Protein AF-A0A954NLQ9-F1 (afdb_monomer_lite)

Secondary structure (DSSP, 8-state):
--------PPP---------------HHHHHHHHHHHHHHHHHHHHHHHHHHTT-HHHHHHHHHHHHHH-TT-HHHHHHTTEEEETTEEEEHHHHHHHTTT-HHHHHHHHHHHTS-SSHHHHHHHT-

Structure (mmCIF, N/CA/C/O backbone):
data_AF-A0A954NLQ9-F1
#
_entry.id   AF-A0A954NLQ9-F1
#
loop_
_atom_site.group_PDB
_atom_site.id
_atom_site.type_symbol
_atom_site.label_atom_id
_atom_site.label_alt_id
_atom_site.label_comp_id
_atom_site.label_asym_id
_atom_site.label_entity_id
_atom_site.label_seq_id
_atom_site.pdbx_PDB_ins_code
_atom_site.Cartn_x
_atom_site.Cartn_y
_atom_site.Cartn_z
_atom_site.occupancy
_atom_site.B_iso_or_equiv
_atom_site.auth_seq_id
_atom_site.auth_comp_id
_atom_site.auth_asym_id
_atom_site.auth_atom_id
_atom_site.pdbx_PDB_model_num
ATOM 1 N N . MET A 1 1 ? -43.685 -61.368 44.734 1.00 37.00 1 MET A N 1
ATOM 2 C CA . MET A 1 1 ? -42.448 -61.438 43.929 1.00 37.00 1 MET A CA 1
ATOM 3 C C . MET A 1 1 ? -42.540 -60.336 42.878 1.00 37.00 1 MET A C 1
ATOM 5 O O . MET A 1 1 ? -43.551 -60.277 42.193 1.00 37.00 1 MET A O 1
ATOM 9 N N . GLN A 1 2 ? -41.590 -59.394 42.866 1.00 39.56 2 GLN A N 1
ATOM 10 C CA . GLN A 1 2 ? -41.465 -58.322 41.856 1.00 39.56 2 GLN A CA 1
ATOM 11 C C . GLN A 1 2 ? -41.233 -58.940 40.448 1.00 39.56 2 GLN A C 1
ATOM 13 O O . GLN A 1 2 ? -40.866 -60.107 40.390 1.00 39.56 2 GLN A O 1
ATOM 18 N N . VAL A 1 3 ? -41.409 -58.285 39.286 1.00 33.25 3 VAL A N 1
ATOM 19 C CA . VAL A 1 3 ? -40.889 -56.959 38.901 1.00 33.25 3 VAL A CA 1
ATOM 20 C C . VAL A 1 3 ? -41.550 -56.395 37.614 1.00 33.25 3 VAL A C 1
ATOM 22 O O . VAL A 1 3 ? -41.728 -57.116 36.643 1.00 33.25 3 VAL A O 1
ATOM 25 N N . LYS A 1 4 ? -41.829 -55.081 37.667 1.00 40.38 4 LYS A N 1
ATOM 26 C CA . LYS A 1 4 ? -41.630 -53.946 36.721 1.00 40.38 4 LYS A CA 1
ATOM 27 C C . LYS A 1 4 ? -41.990 -53.964 35.213 1.00 40.38 4 LYS A C 1
ATOM 29 O O . LYS A 1 4 ? -41.635 -54.836 34.436 1.00 40.38 4 LYS A O 1
ATOM 34 N N . PHE A 1 5 ? -42.571 -52.805 34.872 1.00 48.44 5 PHE A N 1
ATOM 35 C CA . PHE A 1 5 ? -42.955 -52.161 33.610 1.00 48.44 5 PHE A CA 1
ATOM 36 C C . PHE A 1 5 ? -41.828 -51.871 32.601 1.00 48.44 5 PHE A C 1
ATOM 38 O O . PHE A 1 5 ? -40.680 -51.664 32.990 1.00 48.44 5 PHE A O 1
ATOM 45 N N . GLY A 1 6 ? -42.217 -51.634 31.339 1.00 32.78 6 GLY A N 1
ATOM 46 C CA . GLY A 1 6 ? -41.449 -50.820 30.389 1.00 32.78 6 GLY A CA 1
ATOM 47 C C . GLY A 1 6 ? -42.214 -50.500 29.097 1.00 32.78 6 GLY A C 1
ATOM 48 O O . GLY A 1 6 ? -42.426 -51.379 28.272 1.00 32.78 6 GLY A O 1
ATOM 49 N N . SER A 1 7 ? -42.628 -49.240 28.930 1.00 46.06 7 SER A N 1
ATOM 50 C CA . SER A 1 7 ? -43.301 -48.686 27.743 1.00 46.06 7 SER A CA 1
ATOM 51 C C . SER A 1 7 ? -42.339 -48.439 26.570 1.00 46.06 7 SER A C 1
ATOM 53 O O . SER A 1 7 ? -41.260 -47.887 26.785 1.00 46.06 7 SER A O 1
ATOM 55 N N . GLY A 1 8 ? -42.769 -48.721 25.335 1.00 39.12 8 GLY A N 1
ATOM 56 C CA . GLY A 1 8 ? -42.078 -48.362 24.086 1.00 39.12 8 GLY A CA 1
ATOM 57 C C . GLY A 1 8 ? -42.978 -47.548 23.146 1.00 39.12 8 GLY A C 1
ATOM 58 O O . GLY A 1 8 ? -44.167 -47.822 23.030 1.00 39.12 8 GLY A O 1
ATOM 59 N N . ARG A 1 9 ? -42.396 -46.508 22.542 1.00 47.41 9 ARG A N 1
ATOM 60 C CA . ARG A 1 9 ? -43.005 -45.293 21.971 1.00 47.41 9 ARG A CA 1
ATOM 61 C C . ARG A 1 9 ? -43.514 -45.456 20.529 1.00 47.41 9 ARG A C 1
ATOM 63 O O . ARG A 1 9 ? -42.905 -46.154 19.724 1.00 47.41 9 ARG A O 1
ATOM 70 N N . ALA A 1 10 ? -44.588 -44.726 20.217 1.00 38.62 10 ALA A N 1
ATOM 71 C CA . ALA A 1 10 ? -45.173 -44.540 18.890 1.00 38.62 10 ALA A CA 1
ATOM 72 C C . ALA A 1 10 ? -44.300 -43.658 17.975 1.00 38.62 10 ALA A C 1
ATOM 74 O O . ALA A 1 10 ? -43.699 -42.683 18.427 1.00 38.62 10 ALA A O 1
ATOM 75 N N . TRP A 1 11 ? -44.263 -44.008 16.688 1.00 38.50 11 TRP A N 1
ATOM 76 C CA . TRP A 1 11 ? -43.611 -43.269 15.607 1.00 38.50 11 TRP A CA 1
ATOM 77 C C . TRP A 1 11 ? -44.627 -42.320 14.959 1.00 38.50 11 TRP A C 1
ATOM 79 O O . TRP A 1 11 ? -45.702 -42.756 14.555 1.00 38.50 11 TRP A O 1
ATOM 89 N N . GLY A 1 12 ? -44.290 -41.033 14.855 1.00 39.97 12 GLY A N 1
ATOM 90 C CA . GLY A 1 12 ? -45.098 -40.010 14.190 1.00 39.97 12 GLY A CA 1
ATOM 91 C C . GLY A 1 12 ? -44.205 -39.083 13.366 1.00 39.97 12 GLY A C 1
ATOM 92 O O . GLY A 1 12 ? -43.290 -38.465 13.898 1.00 39.97 12 GLY A O 1
ATOM 93 N N . VAL A 1 13 ? -44.466 -39.068 12.062 1.00 58.16 13 VAL A N 1
ATOM 94 C CA . VAL A 1 13 ? -43.777 -38.379 10.956 1.00 58.16 13 VAL A CA 1
ATOM 95 C C . VAL A 1 13 ? -44.004 -36.861 10.990 1.00 58.16 13 VAL A C 1
ATOM 97 O O . VAL A 1 13 ? -45.114 -36.450 11.308 1.00 58.16 13 VAL A O 1
ATOM 100 N N . ALA A 1 14 ? -43.037 -36.043 10.540 1.00 41.06 14 ALA A N 1
ATOM 101 C CA . ALA A 1 14 ? -43.338 -34.756 9.883 1.00 41.06 14 ALA A CA 1
ATOM 102 C C . ALA A 1 14 ? -42.163 -34.183 9.052 1.00 41.06 14 ALA A C 1
ATOM 104 O O . ALA A 1 14 ? -41.162 -33.723 9.590 1.00 41.06 14 ALA A O 1
ATOM 105 N N . LEU A 1 15 ? -42.341 -34.239 7.727 1.00 46.25 15 LEU A N 1
ATOM 106 C CA . LEU A 1 15 ? -42.081 -33.216 6.696 1.00 46.25 15 LEU A CA 1
ATOM 107 C C . LEU A 1 15 ? -41.074 -32.089 7.022 1.00 46.25 15 LEU A C 1
ATOM 109 O O . LEU A 1 15 ? -41.401 -31.122 7.705 1.00 46.25 15 LEU A O 1
ATOM 113 N N . ALA A 1 16 ? -39.887 -32.161 6.412 1.00 43.56 16 ALA A N 1
ATOM 114 C CA . ALA A 1 16 ? -38.933 -31.057 6.352 1.00 43.56 16 ALA A CA 1
ATOM 115 C C . ALA A 1 16 ? -39.363 -30.038 5.281 1.00 43.56 16 ALA A C 1
ATOM 117 O O . ALA A 1 16 ? -39.385 -30.339 4.087 1.00 43.56 16 ALA A O 1
ATOM 118 N N . GLY A 1 17 ? -39.733 -28.838 5.730 1.00 42.09 17 GLY A N 1
ATOM 119 C CA . GLY A 1 17 ? -40.012 -27.685 4.881 1.00 42.09 17 GLY A CA 1
ATOM 120 C C . GLY A 1 17 ? -38.732 -27.093 4.288 1.00 42.09 17 GLY A C 1
ATOM 121 O O . GLY A 1 17 ? -37.711 -26.976 4.962 1.00 42.09 17 GLY A O 1
ATOM 122 N N . VAL A 1 18 ? -38.811 -26.711 3.016 1.00 50.12 18 VAL A N 1
ATOM 123 C CA . VAL A 1 18 ? -37.788 -25.959 2.283 1.00 50.12 18 VAL A CA 1
ATOM 124 C C . VAL A 1 18 ? -37.664 -24.566 2.908 1.00 50.12 18 VAL A C 1
ATOM 126 O O . VAL A 1 18 ? -38.566 -23.741 2.777 1.00 50.12 18 VAL A O 1
ATOM 129 N N . ALA A 1 19 ? -36.566 -24.311 3.618 1.00 47.34 19 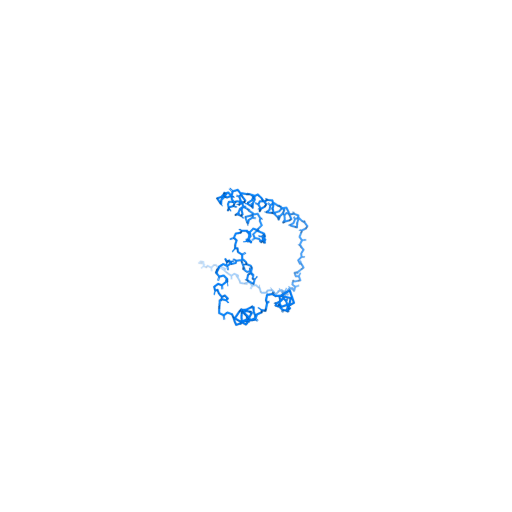ALA A N 1
ATOM 130 C CA . ALA A 1 19 ? -36.254 -23.000 4.173 1.00 47.34 19 ALA A CA 1
ATOM 131 C C . ALA A 1 19 ? -35.612 -22.116 3.092 1.00 47.34 19 ALA A C 1
ATOM 133 O O . ALA A 1 19 ? -34.465 -22.321 2.701 1.00 47.34 19 ALA A O 1
ATOM 134 N N . ALA A 1 20 ? -36.363 -21.127 2.610 1.00 47.31 20 ALA A N 1
ATOM 135 C CA . ALA A 1 20 ? -35.826 -20.013 1.842 1.00 47.31 20 ALA A CA 1
ATOM 136 C C . ALA A 1 20 ? -35.033 -19.091 2.790 1.00 47.31 20 ALA A C 1
ATOM 138 O O . ALA A 1 20 ? -35.621 -18.342 3.570 1.00 47.31 20 ALA A O 1
ATOM 139 N N . LEU A 1 21 ? -33.699 -19.167 2.747 1.00 48.16 21 LEU A N 1
ATOM 140 C CA . LEU A 1 21 ? -32.796 -18.224 3.414 1.00 48.16 21 LEU A CA 1
ATOM 141 C C . LEU A 1 21 ? -32.779 -16.899 2.637 1.00 48.16 21 LEU A C 1
ATOM 143 O O . LEU A 1 21 ? -31.961 -16.690 1.746 1.00 48.16 21 LEU A O 1
ATOM 147 N N . GLY A 1 22 ? -33.710 -16.006 2.963 1.00 47.16 22 GLY A N 1
ATOM 148 C CA . GLY A 1 22 ? -33.596 -14.591 2.622 1.00 47.16 22 GLY A CA 1
ATOM 149 C C . GLY A 1 22 ? -32.669 -13.914 3.626 1.00 47.16 22 GLY A C 1
ATOM 150 O O . GLY A 1 22 ? -33.012 -13.815 4.802 1.00 47.16 22 GLY A O 1
ATOM 151 N N . VAL A 1 23 ? -31.493 -13.477 3.179 1.00 54.84 23 VAL A N 1
ATOM 152 C CA . VAL A 1 23 ? -30.559 -12.686 3.989 1.00 54.84 23 VAL A CA 1
ATOM 153 C C . VAL A 1 23 ? -31.218 -11.341 4.302 1.00 54.84 23 VAL A C 1
ATOM 155 O O . VAL A 1 23 ? -31.340 -10.481 3.433 1.00 54.84 23 VAL A O 1
ATOM 158 N N . VAL A 1 24 ? -31.662 -11.160 5.544 1.00 55.41 24 VAL A N 1
ATOM 159 C CA . VAL A 1 24 ? -32.034 -9.847 6.078 1.00 55.41 24 VAL A CA 1
ATOM 160 C C . VAL A 1 24 ? -30.746 -9.229 6.615 1.00 55.41 24 VAL A C 1
ATOM 162 O O . VAL A 1 24 ? -30.399 -9.447 7.770 1.00 55.41 24 VAL A O 1
ATOM 165 N N . VAL A 1 25 ? -29.996 -8.522 5.764 1.00 58.56 25 VAL A N 1
ATOM 166 C CA . VAL A 1 25 ? -28.867 -7.696 6.229 1.00 58.56 25 VAL A CA 1
ATOM 167 C C . VAL A 1 25 ? -29.449 -6.574 7.083 1.00 58.56 25 VAL A C 1
ATOM 169 O O . VAL A 1 25 ? -30.302 -5.813 6.616 1.00 58.56 25 VAL A O 1
ATOM 172 N N . SER A 1 26 ? -29.038 -6.496 8.347 1.00 67.44 26 SER A N 1
ATOM 173 C CA . SER A 1 26 ? -29.582 -5.532 9.297 1.00 67.44 26 SER A CA 1
ATOM 174 C C . SER A 1 26 ? -28.887 -4.178 9.120 1.00 67.44 26 SER A C 1
ATOM 176 O O . SER A 1 26 ? -27.662 -4.093 9.111 1.00 67.44 26 SER A O 1
ATOM 178 N N . ALA A 1 27 ? -29.649 -3.085 9.008 1.00 68.50 27 ALA A N 1
ATOM 179 C CA . ALA A 1 27 ? -29.107 -1.738 8.770 1.00 68.50 27 ALA A CA 1
ATOM 180 C C . ALA A 1 27 ? -28.129 -1.245 9.864 1.00 68.50 27 ALA A C 1
ATOM 182 O O . ALA A 1 27 ? -27.356 -0.315 9.633 1.00 68.50 27 ALA A O 1
ATOM 183 N N . SER A 1 28 ? -28.158 -1.856 11.054 1.00 67.94 28 SER A N 1
ATOM 184 C CA . SER A 1 28 ? -27.199 -1.603 12.132 1.00 67.94 28 SER A CA 1
ATOM 185 C C . SER A 1 28 ? -25.793 -2.109 11.800 1.00 67.94 28 SER A C 1
ATOM 187 O O . SER A 1 28 ? -24.834 -1.379 12.028 1.00 67.94 28 SER A O 1
ATOM 189 N N . GLU A 1 29 ? -25.676 -3.293 11.189 1.00 75.75 29 GLU A N 1
ATOM 190 C CA . GLU A 1 29 ? -24.389 -3.909 10.824 1.00 75.75 29 GLU A CA 1
ATOM 191 C C . GLU A 1 29 ? -23.669 -3.078 9.755 1.00 75.75 29 GLU A C 1
ATOM 193 O O . GLU A 1 29 ? -22.455 -2.906 9.790 1.00 75.75 29 GLU A O 1
ATOM 198 N N . THR A 1 30 ? -24.422 -2.479 8.828 1.00 77.06 30 THR A N 1
ATOM 199 C CA . THR A 1 30 ? -23.851 -1.607 7.792 1.00 77.06 30 THR A CA 1
ATOM 200 C C . THR A 1 30 ? -23.291 -0.301 8.362 1.00 77.06 30 THR A C 1
ATOM 202 O O . THR A 1 30 ? -22.295 0.211 7.855 1.00 77.06 30 THR A O 1
ATOM 205 N N . ARG A 1 31 ? -23.920 0.268 9.401 1.00 78.62 31 ARG A N 1
ATOM 206 C CA . ARG A 1 31 ? -23.437 1.508 10.032 1.00 78.62 31 ARG A CA 1
ATOM 207 C C . ARG A 1 31 ? -22.177 1.260 10.855 1.00 78.62 31 ARG A C 1
ATOM 209 O O . ARG A 1 31 ? -21.274 2.086 10.797 1.00 78.62 31 ARG A O 1
ATOM 216 N N . GLU A 1 32 ? -22.144 0.168 11.611 1.00 82.62 32 GLU A N 1
ATOM 217 C CA . GLU A 1 32 ? -20.980 -0.217 12.414 1.00 82.62 32 GLU A CA 1
ATOM 218 C C . GLU A 1 32 ? -19.772 -0.474 11.512 1.00 82.62 32 GLU A C 1
ATOM 220 O O . GLU A 1 32 ? -18.760 0.206 11.659 1.00 82.62 32 GLU A O 1
ATOM 225 N N . ARG A 1 33 ? -19.951 -1.283 10.460 1.00 86.50 33 ARG A N 1
ATOM 226 C CA . ARG A 1 33 ? -18.897 -1.560 9.476 1.00 86.50 33 ARG A CA 1
ATOM 227 C C . ARG A 1 33 ? -18.371 -0.306 8.779 1.00 86.50 33 ARG A C 1
ATOM 229 O O . ARG A 1 33 ? -17.179 -0.170 8.554 1.00 86.50 33 ARG A O 1
ATOM 236 N N . ARG A 1 34 ? -19.249 0.648 8.453 1.00 88.19 34 ARG A N 1
ATOM 237 C CA . ARG A 1 34 ? -18.814 1.932 7.886 1.00 88.19 34 ARG A CA 1
ATOM 238 C C . ARG A 1 34 ? -17.954 2.732 8.870 1.00 88.19 34 ARG A C 1
ATOM 240 O O . ARG A 1 34 ? -16.987 3.350 8.443 1.00 88.19 34 ARG A O 1
ATOM 247 N N . GLY A 1 35 ? -18.315 2.732 10.152 1.00 91.75 35 GLY A N 1
ATOM 248 C CA . GLY A 1 35 ? -17.527 3.392 11.193 1.00 91.75 35 GLY A CA 1
ATOM 249 C C . GLY A 1 35 ? -16.152 2.750 11.378 1.00 91.75 35 GLY A C 1
ATOM 250 O O . GLY A 1 35 ? -15.166 3.467 11.505 1.00 91.75 35 GLY A O 1
ATOM 251 N N . GLU A 1 36 ? -16.079 1.418 11.327 1.00 93.81 36 GLU A N 1
ATOM 252 C CA . GLU A 1 36 ? -14.823 0.655 11.363 1.00 93.81 36 GLU A CA 1
ATOM 253 C C . GLU A 1 36 ? -13.915 0.999 10.175 1.00 93.81 36 GLU A C 1
ATOM 255 O O . GLU A 1 36 ? -12.737 1.296 10.372 1.00 93.81 36 GLU A O 1
ATOM 260 N N . THR A 1 37 ? -14.467 1.046 8.957 1.00 94.44 37 THR A N 1
ATOM 261 C CA . THR A 1 37 ? -13.711 1.435 7.759 1.00 94.44 37 THR A CA 1
ATOM 262 C C . THR A 1 37 ? -13.210 2.883 7.847 1.00 94.44 37 THR A C 1
ATOM 264 O O . THR A 1 37 ? -12.037 3.132 7.586 1.00 94.44 37 THR A O 1
ATOM 267 N N . GLU A 1 38 ? -14.051 3.839 8.265 1.00 96.19 38 GLU A N 1
ATOM 268 C CA . GLU A 1 38 ? -13.641 5.246 8.441 1.00 96.19 38 GLU A CA 1
ATOM 269 C C . GLU A 1 38 ? -12.520 5.379 9.495 1.00 96.19 38 GLU A C 1
ATOM 271 O O . GLU A 1 38 ? -11.542 6.098 9.283 1.00 96.19 38 GLU A O 1
ATOM 276 N N . GLN A 1 39 ? -12.612 4.635 10.603 1.00 97.62 39 GLN A N 1
ATOM 277 C CA . GLN A 1 39 ? -11.570 4.592 11.632 1.00 97.62 39 GLN A CA 1
ATOM 278 C C . GLN A 1 39 ? -10.263 3.969 11.114 1.00 97.62 39 GLN A C 1
ATOM 280 O O . GLN A 1 39 ? -9.175 4.467 11.417 1.00 97.62 39 GLN A O 1
ATOM 285 N N . ALA A 1 40 ? -10.347 2.883 10.343 1.00 98.25 40 ALA A N 1
ATOM 286 C CA . ALA A 1 40 ? -9.181 2.237 9.754 1.00 98.25 40 ALA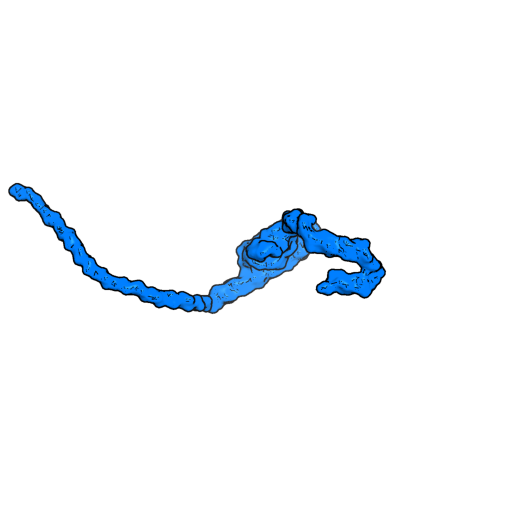 A CA 1
ATOM 287 C C . ALA A 1 40 ? -8.448 3.180 8.785 1.00 98.25 40 ALA A C 1
ATOM 289 O O . ALA A 1 40 ? -7.222 3.266 8.830 1.00 98.25 40 ALA A O 1
ATOM 290 N N . GLU A 1 41 ? -9.177 3.939 7.963 1.00 98.00 41 GLU A N 1
ATOM 291 C CA . GLU A 1 41 ? -8.590 4.925 7.046 1.00 98.00 41 GLU A CA 1
ATOM 292 C C . GLU A 1 41 ? -7.843 6.051 7.780 1.00 98.00 41 GLU A C 1
ATOM 294 O O . GLU A 1 41 ? -6.746 6.434 7.364 1.00 98.00 41 GLU A O 1
ATOM 299 N N . GLU A 1 42 ? -8.385 6.551 8.895 1.00 98.44 42 GLU A N 1
ATOM 300 C CA . GLU A 1 42 ? -7.709 7.556 9.727 1.00 98.44 42 GLU A CA 1
ATOM 301 C C . GLU A 1 42 ? -6.392 7.011 10.302 1.00 98.44 42 GLU A C 1
ATOM 303 O O . GLU A 1 42 ? -5.343 7.655 10.200 1.00 98.44 42 GLU A O 1
ATOM 308 N N . LEU A 1 43 ? -6.412 5.780 10.818 1.00 98.75 43 LEU A N 1
ATOM 309 C CA . LEU A 1 43 ? -5.218 5.100 11.321 1.00 98.75 43 LEU A CA 1
ATOM 310 C C . LEU A 1 43 ? -4.174 4.874 10.218 1.00 98.75 43 LEU A C 1
ATOM 312 O O . LEU A 1 43 ? -2.978 5.049 10.460 1.00 98.75 43 LEU A O 1
ATOM 316 N N . VAL A 1 44 ? -4.597 4.545 8.993 1.00 98.69 44 VAL A N 1
ATOM 317 C CA . VAL A 1 44 ? -3.688 4.462 7.839 1.00 98.69 44 VAL A CA 1
ATOM 318 C C . VAL A 1 44 ? -3.051 5.817 7.553 1.00 98.69 44 VAL A C 1
ATOM 320 O O . VAL A 1 44 ? -1.833 5.888 7.382 1.00 98.69 44 VAL A O 1
ATOM 323 N N . ALA A 1 45 ? -3.835 6.897 7.534 1.00 98.56 45 ALA A N 1
ATOM 324 C CA . ALA A 1 45 ? -3.315 8.240 7.297 1.00 98.56 45 ALA A CA 1
ATOM 325 C C . ALA A 1 45 ? -2.267 8.645 8.353 1.00 98.56 45 ALA A C 1
ATOM 327 O O . ALA A 1 45 ? -1.197 9.147 7.995 1.00 98.56 45 ALA A O 1
ATOM 328 N N . GLU A 1 46 ? -2.520 8.364 9.635 1.00 98.50 46 GLU A N 1
ATOM 329 C CA . GLU A 1 46 ? -1.541 8.569 10.710 1.00 98.50 46 GLU A CA 1
ATOM 330 C C . GLU A 1 46 ? -0.280 7.719 10.520 1.00 98.50 46 GLU A C 1
ATOM 332 O O . GLU A 1 46 ? 0.840 8.221 10.641 1.00 98.50 46 GLU A O 1
ATOM 337 N N . GLY A 1 47 ? -0.441 6.432 10.201 1.00 98.56 47 GLY A N 1
ATOM 338 C CA . GLY A 1 47 ? 0.682 5.529 9.967 1.00 98.56 47 GLY A CA 1
ATOM 339 C C . GLY A 1 47 ? 1.580 6.027 8.838 1.00 98.56 47 GLY A C 1
ATOM 340 O O . GLY A 1 47 ? 2.797 6.133 9.004 1.00 98.56 47 GLY A O 1
ATOM 341 N N . LEU A 1 48 ? 0.987 6.419 7.709 1.00 98.25 48 LEU A N 1
ATOM 342 C CA . LEU A 1 48 ? 1.715 6.998 6.581 1.00 98.25 48 LEU A CA 1
ATOM 343 C C . LEU A 1 48 ? 2.416 8.308 6.960 1.00 98.25 48 LEU A C 1
ATOM 345 O O . LEU A 1 48 ? 3.552 8.527 6.536 1.00 98.25 48 LEU A O 1
ATOM 349 N N . HIS A 1 49 ? 1.800 9.144 7.802 1.00 98.44 49 HIS A N 1
ATOM 350 C CA . HIS A 1 49 ? 2.447 10.343 8.332 1.00 98.44 49 HIS A CA 1
ATOM 351 C C . HIS A 1 49 ? 3.721 10.011 9.127 1.00 98.44 49 HIS A C 1
ATOM 353 O O . HIS A 1 49 ? 4.772 10.594 8.859 1.00 98.44 49 HIS A O 1
ATOM 359 N N . PHE A 1 50 ? 3.681 9.029 10.034 1.00 98.31 50 PHE A N 1
ATOM 360 C CA . PHE A 1 50 ? 4.887 8.554 10.728 1.00 98.31 50 PHE A CA 1
ATOM 361 C C . PHE A 1 50 ? 5.924 7.955 9.771 1.00 98.31 50 PHE A C 1
ATOM 363 O O . PHE A 1 50 ? 7.124 8.172 9.946 1.00 98.31 50 PHE A O 1
ATOM 370 N N . GLY A 1 51 ? 5.471 7.279 8.712 1.00 96.69 51 GLY A N 1
ATOM 371 C CA . GLY A 1 51 ? 6.332 6.786 7.639 1.00 96.69 51 GLY A CA 1
ATOM 372 C C . GLY A 1 51 ? 7.128 7.899 6.952 1.00 96.69 51 GLY A C 1
ATOM 373 O O . GLY A 1 51 ? 8.327 7.738 6.730 1.00 96.69 51 GLY A O 1
ATOM 374 N N . LEU A 1 52 ? 6.504 9.052 6.688 1.00 97.81 52 LEU A N 1
ATOM 375 C CA . LEU A 1 52 ? 7.185 10.231 6.132 1.00 97.81 52 LEU A CA 1
ATOM 376 C C . LEU A 1 52 ? 8.238 10.812 7.086 1.00 97.81 52 LEU A C 1
ATOM 378 O O . LEU A 1 52 ? 9.236 11.370 6.633 1.00 97.81 52 LEU A O 1
ATOM 382 N N . LEU A 1 53 ? 8.031 10.669 8.395 1.00 97.94 53 LEU A N 1
ATOM 383 C CA . LEU A 1 53 ? 8.980 11.088 9.430 1.00 97.94 53 LEU A CA 1
ATOM 384 C C . LEU A 1 53 ? 10.097 10.057 9.675 1.00 97.94 53 LEU A C 1
ATOM 386 O O . LEU A 1 53 ? 11.025 10.334 10.432 1.00 97.94 53 LEU A O 1
ATOM 390 N N . GLY A 1 54 ? 10.024 8.881 9.041 1.00 97.88 54 GLY A N 1
ATOM 391 C CA . GLY A 1 54 ? 10.972 7.783 9.229 1.00 97.88 54 GLY A CA 1
ATOM 392 C C . GLY A 1 54 ? 10.757 6.969 10.509 1.00 97.88 54 GLY A C 1
ATOM 393 O O . GLY A 1 54 ? 11.582 6.111 10.821 1.00 97.88 54 GLY A O 1
ATOM 394 N N . ASP A 1 55 ? 9.662 7.195 11.241 1.00 98.25 55 ASP A N 1
ATOM 395 C CA . ASP A 1 55 ? 9.321 6.421 12.437 1.00 98.25 55 ASP A CA 1
ATOM 396 C C . ASP A 1 55 ? 8.578 5.141 12.038 1.00 98.25 55 ASP A C 1
ATOM 398 O O . ASP A 1 55 ? 7.346 5.067 12.016 1.00 98.25 55 ASP A O 1
ATOM 402 N N . SER A 1 56 ? 9.349 4.117 11.671 1.00 97.00 56 SER A N 1
ATOM 403 C CA . SER A 1 56 ? 8.793 2.844 11.213 1.00 97.00 56 SER A CA 1
ATOM 404 C C . SER A 1 56 ? 8.008 2.114 12.302 1.00 97.00 56 SER A C 1
ATOM 406 O O . SER A 1 56 ? 7.042 1.435 11.981 1.00 97.00 56 SER A O 1
ATOM 408 N N . HIS A 1 57 ? 8.381 2.266 13.579 1.00 98.19 57 HIS A N 1
ATOM 409 C CA . HIS A 1 57 ? 7.673 1.607 14.678 1.00 98.19 57 HIS A CA 1
ATOM 410 C C . HIS A 1 57 ? 6.264 2.183 14.842 1.00 98.19 57 HIS A C 1
ATOM 412 O O . HIS A 1 57 ? 5.295 1.430 14.902 1.00 98.19 57 HIS A O 1
ATOM 418 N N . GLN A 1 58 ? 6.136 3.514 14.889 1.00 98.25 58 GLN A N 1
ATOM 419 C CA . GLN A 1 58 ? 4.822 4.158 14.980 1.00 98.25 58 GLN A CA 1
ATOM 420 C C . GLN A 1 58 ? 3.982 3.904 13.728 1.00 98.25 58 GLN A C 1
ATOM 422 O O . GLN A 1 58 ? 2.790 3.622 13.842 1.00 98.25 58 GLN A O 1
ATOM 427 N N . ARG A 1 59 ? 4.601 3.935 12.538 1.00 98.56 59 ARG A N 1
ATOM 428 C CA . ARG A 1 59 ? 3.928 3.553 11.290 1.00 98.56 59 ARG A CA 1
ATOM 429 C C . ARG A 1 59 ? 3.311 2.162 11.414 1.00 98.56 59 ARG A C 1
ATOM 431 O O . ARG A 1 59 ? 2.112 2.014 11.199 1.00 98.56 59 ARG A O 1
ATOM 438 N N . ASP A 1 60 ? 4.114 1.160 11.762 1.00 98.38 60 ASP A N 1
ATOM 439 C CA . ASP A 1 60 ? 3.670 -0.235 11.777 1.00 98.38 60 ASP A CA 1
ATOM 440 C C . ASP A 1 60 ? 2.571 -0.453 12.824 1.00 98.38 60 ASP A C 1
ATOM 442 O O . ASP A 1 60 ? 1.545 -1.056 12.513 1.00 98.38 60 ASP A O 1
ATOM 446 N N . GLN A 1 61 ? 2.709 0.154 14.008 1.00 98.56 61 GLN A N 1
ATOM 447 C CA . GLN A 1 61 ? 1.684 0.117 15.051 1.00 98.56 61 GLN A CA 1
ATOM 448 C C . GLN A 1 61 ? 0.336 0.681 14.572 1.00 98.56 61 GLN A C 1
ATOM 450 O O . GLN A 1 61 ? -0.714 0.106 14.865 1.00 98.56 61 GLN A O 1
ATOM 455 N N . ARG A 1 62 ? 0.335 1.803 13.840 1.00 98.69 62 ARG A N 1
ATOM 456 C CA . ARG A 1 62 ? -0.901 2.395 13.305 1.00 98.69 62 ARG A CA 1
ATOM 457 C C . ARG A 1 62 ? -1.541 1.533 12.225 1.00 98.69 62 ARG A C 1
ATOM 459 O O . ARG A 1 62 ? -2.756 1.358 12.236 1.00 98.69 62 ARG A O 1
ATOM 466 N N . LEU A 1 63 ? -0.739 0.943 11.342 1.00 98.50 63 LEU A N 1
ATOM 467 C CA . LEU A 1 63 ? -1.244 0.045 10.300 1.00 98.50 63 LEU A CA 1
ATOM 468 C C . LEU A 1 63 ? -1.822 -1.254 10.885 1.00 98.50 63 LEU A C 1
ATOM 470 O O . LEU A 1 63 ? -2.849 -1.732 10.412 1.00 98.50 63 LEU A O 1
ATOM 474 N N . GLU A 1 64 ? -1.221 -1.802 11.944 1.00 98.44 64 GLU A N 1
ATOM 475 C CA . GLU A 1 64 ? -1.782 -2.949 12.671 1.00 98.44 64 GLU A CA 1
ATOM 476 C C . GLU A 1 64 ? -3.116 -2.610 13.345 1.00 98.44 64 GLU A C 1
ATOM 478 O O . GLU A 1 64 ? -4.052 -3.405 13.299 1.00 98.44 64 GLU A O 1
ATOM 483 N N . GLN A 1 65 ? -3.230 -1.417 13.936 1.00 98.56 65 GLN A N 1
ATOM 484 C CA . GLN A 1 65 ? -4.490 -0.941 14.511 1.00 98.56 65 GLN A CA 1
ATOM 485 C C . GLN A 1 65 ? -5.571 -0.755 13.442 1.00 98.56 65 GLN A C 1
ATOM 487 O O . GLN A 1 65 ? -6.722 -1.103 13.693 1.00 98.56 65 GLN A O 1
ATOM 492 N N . ALA A 1 66 ? -5.211 -0.258 12.255 1.00 98.50 66 ALA A N 1
ATOM 493 C CA . ALA A 1 66 ? -6.142 -0.141 11.135 1.00 98.50 66 ALA A CA 1
ATOM 494 C C . ALA A 1 66 ? -6.695 -1.512 10.723 1.00 98.50 66 ALA A C 1
ATOM 496 O O . ALA A 1 66 ? -7.904 -1.668 10.597 1.00 98.50 66 ALA A O 1
ATOM 497 N N . LEU A 1 67 ? -5.827 -2.524 10.607 1.00 98.06 67 LEU A N 1
ATOM 498 C CA . LEU A 1 67 ? -6.231 -3.900 10.290 1.00 98.06 67 LEU A CA 1
ATOM 499 C C . LEU A 1 67 ? -7.030 -4.579 11.410 1.00 98.06 67 LEU A C 1
ATOM 501 O O . LEU A 1 67 ? -7.794 -5.504 11.148 1.00 98.06 67 LEU A O 1
ATOM 505 N N . ALA A 1 68 ? -6.852 -4.150 12.659 1.00 97.75 68 ALA A N 1
ATOM 506 C CA . ALA A 1 68 ? -7.677 -4.614 13.768 1.00 97.75 68 ALA A CA 1
ATOM 507 C C . ALA A 1 68 ? -9.087 -3.999 13.745 1.00 97.75 68 ALA A C 1
ATOM 509 O O . ALA A 1 68 ? -10.022 -4.646 14.210 1.00 97.75 68 ALA A O 1
ATOM 510 N N . ALA A 1 69 ? -9.233 -2.773 13.226 1.00 97.12 69 ALA A N 1
ATOM 511 C CA . ALA A 1 69 ? -10.525 -2.113 13.041 1.00 97.12 69 ALA A CA 1
ATOM 512 C C . ALA A 1 69 ? -11.260 -2.644 11.800 1.00 97.12 69 ALA A C 1
ATOM 514 O O . ALA A 1 69 ? -12.425 -3.010 11.893 1.00 97.12 69 ALA A O 1
ATOM 515 N N . ASP A 1 70 ? -10.567 -2.752 10.665 1.00 97.38 70 ASP A N 1
ATOM 516 C CA . ASP A 1 70 ? -11.082 -3.338 9.427 1.00 97.38 70 ASP A CA 1
ATOM 517 C C . ASP A 1 70 ? -10.018 -4.258 8.809 1.00 97.38 70 ASP A C 1
ATOM 519 O O . ASP A 1 70 ? -9.033 -3.812 8.213 1.00 97.38 70 ASP A O 1
ATOM 523 N N . ALA A 1 71 ? -10.228 -5.570 8.945 1.00 96.00 71 ALA A N 1
ATOM 524 C CA . ALA A 1 71 ? -9.299 -6.593 8.461 1.00 96.00 71 ALA A CA 1
ATOM 525 C C . ALA A 1 71 ? -9.122 -6.581 6.932 1.00 96.00 71 ALA A C 1
ATOM 527 O O . ALA A 1 71 ? -8.088 -7.037 6.429 1.00 96.00 71 ALA A O 1
ATOM 528 N N . ASP A 1 72 ? -10.103 -6.043 6.204 1.00 95.50 72 ASP A N 1
ATOM 529 C CA . ASP A 1 72 ? -10.104 -5.942 4.747 1.00 95.50 72 ASP A CA 1
ATOM 530 C C . ASP A 1 72 ? -9.643 -4.555 4.259 1.00 95.50 72 ASP A C 1
ATOM 532 O O . ASP A 1 72 ? -9.707 -4.283 3.059 1.00 95.50 72 ASP A O 1
ATOM 536 N N . CYS A 1 73 ? -9.145 -3.682 5.149 1.00 97.56 73 CYS A N 1
ATOM 537 C CA . CYS A 1 73 ? -8.660 -2.347 4.791 1.00 97.56 73 CYS A CA 1
ATOM 538 C C . CYS A 1 73 ? -7.488 -2.421 3.794 1.00 97.56 73 CYS A C 1
ATOM 540 O O . CYS A 1 73 ? -6.324 -2.609 4.166 1.00 97.56 73 CYS A O 1
ATOM 542 N N . GLU A 1 74 ? -7.788 -2.246 2.503 1.00 97.38 74 GLU A N 1
ATOM 543 C CA . GLU A 1 74 ? -6.817 -2.418 1.413 1.00 97.38 74 GLU A CA 1
ATOM 544 C C . GLU A 1 74 ? -5.624 -1.466 1.552 1.00 97.38 74 GLU A C 1
ATOM 546 O O . GLU A 1 74 ? -4.474 -1.857 1.346 1.00 97.38 74 GLU A O 1
ATOM 551 N N . ALA A 1 75 ? -5.890 -0.226 1.972 1.00 97.81 75 ALA A N 1
ATOM 552 C CA . ALA A 1 75 ? -4.864 0.791 2.154 1.00 97.81 75 ALA A CA 1
ATOM 553 C C . ALA A 1 75 ? -3.844 0.396 3.236 1.00 97.81 75 ALA A C 1
ATOM 555 O O . ALA A 1 75 ? -2.645 0.617 3.052 1.00 97.81 75 ALA A O 1
ATOM 556 N N . ALA A 1 76 ? -4.292 -0.237 4.327 1.00 98.31 76 ALA A N 1
ATOM 557 C CA . ALA A 1 76 ? -3.404 -0.728 5.376 1.00 98.31 76 ALA A CA 1
ATOM 558 C C . ALA A 1 76 ? -2.527 -1.883 4.871 1.00 98.31 76 ALA A C 1
ATOM 560 O O . ALA A 1 76 ? -1.313 -1.879 5.093 1.00 98.31 76 ALA A O 1
ATOM 561 N N . HIS A 1 77 ? -3.109 -2.830 4.125 1.00 98.31 77 HIS A N 1
ATOM 562 C CA . HIS A 1 77 ? -2.350 -3.927 3.514 1.00 98.31 77 HIS A CA 1
ATOM 563 C C . HIS A 1 77 ? -1.297 -3.415 2.526 1.00 98.31 77 HIS A C 1
ATOM 565 O O . HIS A 1 77 ? -0.138 -3.826 2.607 1.00 98.31 77 HIS A O 1
ATOM 571 N N . TRP A 1 78 ? -1.651 -2.478 1.642 1.00 97.94 78 TRP A N 1
ATOM 572 C CA . TRP A 1 78 ? -0.691 -1.870 0.714 1.00 97.94 78 TRP A CA 1
ATOM 573 C C . TRP A 1 78 ? 0.422 -1.120 1.441 1.00 97.94 78 TRP A C 1
ATOM 575 O O . TRP A 1 78 ? 1.593 -1.272 1.089 1.00 97.94 78 TRP A O 1
ATOM 585 N N . ALA A 1 79 ? 0.087 -0.355 2.482 1.00 97.62 79 ALA A N 1
ATOM 586 C CA . ALA A 1 79 ? 1.067 0.372 3.284 1.00 97.62 79 ALA A CA 1
ATOM 587 C C . ALA A 1 79 ? 2.039 -0.566 4.029 1.00 97.62 79 ALA A C 1
ATOM 589 O O . ALA A 1 79 ? 3.195 -0.202 4.240 1.00 97.62 79 ALA A O 1
ATOM 590 N N . GLN A 1 80 ? 1.609 -1.789 4.363 1.00 97.06 80 GLN A N 1
ATOM 591 C CA . GLN A 1 80 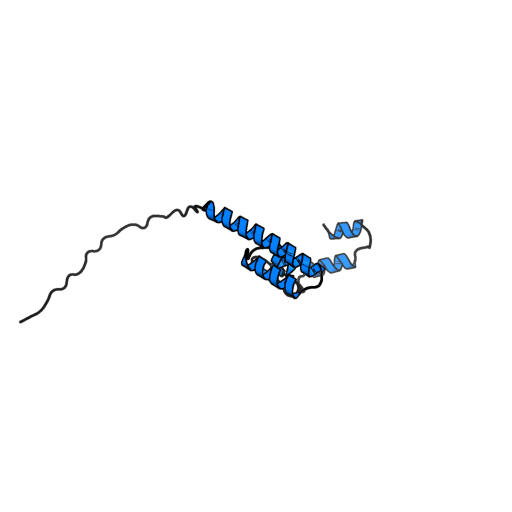? 2.468 -2.857 4.895 1.00 97.06 80 GLN A CA 1
ATOM 592 C C . GLN A 1 80 ? 3.240 -3.633 3.811 1.00 97.06 80 GLN A C 1
ATOM 594 O O . GLN A 1 80 ? 3.934 -4.605 4.114 1.00 97.06 80 GLN A O 1
ATOM 599 N N . GLY A 1 81 ? 3.136 -3.234 2.541 1.00 96.75 81 GLY A N 1
ATOM 600 C CA . GLY A 1 81 ? 3.808 -3.901 1.429 1.00 96.75 81 GLY A CA 1
ATOM 601 C C . GLY A 1 81 ? 3.183 -5.244 1.052 1.00 96.75 81 GLY A C 1
ATOM 602 O O . GLY A 1 81 ? 3.883 -6.103 0.510 1.00 96.75 81 GLY A O 1
ATOM 603 N N . ARG A 1 82 ? 1.893 -5.447 1.337 1.00 97.94 82 ARG A N 1
ATOM 604 C CA . ARG A 1 82 ? 1.117 -6.612 0.896 1.00 97.94 82 ARG A CA 1
ATOM 605 C C . ARG A 1 82 ? 0.333 -6.292 -0.372 1.00 97.94 82 ARG A C 1
ATOM 607 O O . ARG A 1 82 ? -0.020 -5.147 -0.636 1.00 97.94 82 ARG A O 1
ATOM 614 N N . VAL A 1 83 ? 0.052 -7.320 -1.158 1.00 96.62 83 VAL A N 1
ATOM 615 C CA . VAL A 1 83 ? -0.750 -7.258 -2.383 1.00 96.62 83 VAL A CA 1
ATOM 616 C C . VAL A 1 83 ? -1.821 -8.336 -2.346 1.00 96.62 83 VAL A C 1
ATOM 618 O O . VAL A 1 83 ? -1.664 -9.361 -1.682 1.00 96.62 83 VAL A O 1
ATOM 621 N N . ARG A 1 84 ? -2.915 -8.107 -3.070 1.00 96.00 84 ARG A N 1
ATOM 622 C CA . ARG A 1 84 ? -4.017 -9.061 -3.155 1.00 96.00 84 ARG A CA 1
ATOM 623 C C . ARG A 1 84 ? -3.728 -10.105 -4.233 1.00 96.00 84 ARG A C 1
ATOM 625 O O . ARG A 1 84 ? -3.502 -9.756 -5.393 1.00 96.00 84 ARG A O 1
ATOM 632 N N . SER A 1 85 ? -3.737 -11.380 -3.857 1.00 93.25 85 SER A N 1
ATOM 633 C CA . SER A 1 85 ? -3.608 -12.525 -4.763 1.00 93.25 85 SER A CA 1
ATOM 634 C C . SER A 1 85 ? -4.796 -13.458 -4.536 1.00 93.25 85 SER A C 1
ATOM 636 O O . SER A 1 85 ? -4.850 -14.199 -3.559 1.00 93.25 85 SER A O 1
ATOM 638 N N . GLY A 1 86 ? -5.800 -13.368 -5.413 1.00 91.56 86 GLY A N 1
ATOM 639 C CA . GLY A 1 86 ? -7.101 -13.997 -5.173 1.00 91.56 86 GLY A CA 1
ATOM 640 C C . GLY A 1 86 ? -7.799 -13.382 -3.957 1.00 91.56 86 GLY A C 1
ATOM 641 O O . GLY A 1 86 ? -7.992 -12.165 -3.901 1.00 91.56 86 GLY A O 1
ATOM 642 N N . ASP A 1 87 ? -8.145 -14.223 -2.986 1.00 92.81 87 ASP A N 1
ATOM 643 C CA . ASP A 1 87 ? -8.816 -13.822 -1.743 1.00 92.81 87 ASP A CA 1
ATOM 644 C C . ASP A 1 87 ? -7.839 -13.559 -0.584 1.00 92.81 87 ASP A C 1
ATOM 646 O O . ASP A 1 87 ? -8.265 -13.307 0.539 1.00 92.81 87 ASP A O 1
ATOM 650 N N . GLU A 1 88 ? -6.529 -13.600 -0.844 1.00 95.25 88 GLU A N 1
ATOM 651 C CA . GLU A 1 88 ? -5.499 -13.484 0.187 1.00 95.25 88 GLU A CA 1
ATOM 652 C C . GLU A 1 88 ? -4.640 -12.228 0.015 1.00 95.25 88 GLU A C 1
ATOM 654 O O . GLU A 1 88 ? -4.297 -11.813 -1.097 1.00 95.25 88 GLU A O 1
ATOM 659 N N . TRP A 1 89 ? -4.246 -11.651 1.150 1.00 96.94 89 TRP A N 1
ATOM 660 C CA . TRP A 1 89 ? -3.224 -10.614 1.232 1.00 96.94 89 TRP A CA 1
ATOM 661 C C . TRP A 1 89 ? -1.866 -11.257 1.499 1.00 96.94 89 TRP A C 1
ATOM 663 O O . TRP A 1 89 ? -1.619 -11.783 2.582 1.00 96.94 89 TRP A O 1
ATOM 673 N N . VAL A 1 90 ? -0.976 -11.193 0.514 1.00 96.94 90 VAL A N 1
ATOM 674 C CA . VAL A 1 90 ? 0.370 -11.787 0.549 1.00 96.94 90 VAL A CA 1
ATOM 675 C C . VAL A 1 90 ? 1.438 -10.707 0.478 1.00 96.94 90 VAL A C 1
ATOM 677 O O . VAL A 1 90 ? 1.203 -9.624 -0.057 1.00 96.94 90 VAL A O 1
ATOM 680 N N . GLY A 1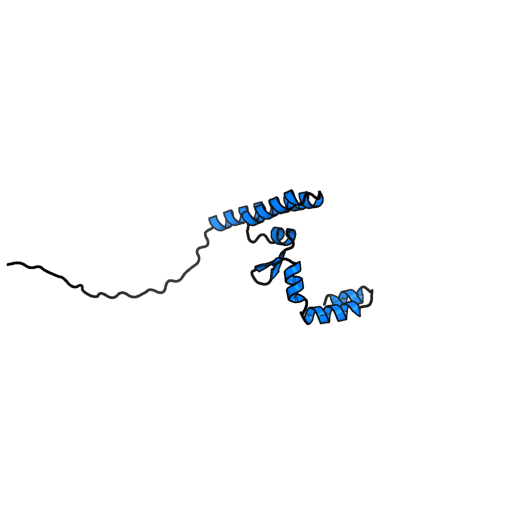 91 ? 2.628 -10.978 1.016 1.00 96.94 91 GLY A N 1
ATOM 681 C CA . GLY A 1 91 ? 3.751 -10.048 0.909 1.00 96.94 91 GLY A CA 1
ATOM 682 C C . GLY A 1 91 ? 4.111 -9.789 -0.557 1.00 96.94 91 GLY A C 1
AT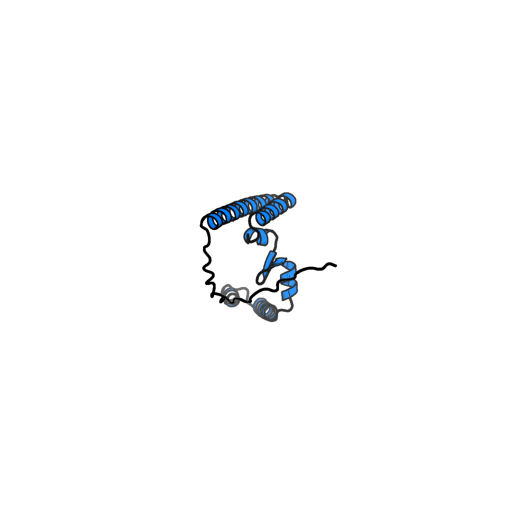OM 683 O O . GLY A 1 91 ? 4.220 -10.721 -1.349 1.00 96.94 91 GLY A O 1
ATOM 684 N N . SER A 1 92 ? 4.321 -8.528 -0.933 1.00 95.44 92 SER A N 1
ATOM 685 C CA . SER A 1 92 ? 4.646 -8.148 -2.319 1.00 95.44 92 SER A CA 1
ATOM 686 C C . SER A 1 92 ? 5.892 -8.854 -2.862 1.00 95.44 92 SER A C 1
ATOM 688 O O . SER A 1 92 ? 5.904 -9.269 -4.019 1.00 95.44 92 SER A O 1
ATOM 690 N N . VAL A 1 93 ? 6.920 -9.030 -2.027 1.00 94.44 93 VAL A N 1
ATOM 691 C CA . VAL A 1 93 ? 8.154 -9.747 -2.390 1.00 94.44 93 VAL A CA 1
ATOM 692 C C . VAL A 1 93 ? 7.879 -11.235 -2.611 1.00 94.44 93 VAL A C 1
ATOM 694 O O . VAL A 1 93 ? 8.286 -11.782 -3.631 1.00 94.44 93 VAL A O 1
ATOM 697 N N . GLU A 1 94 ? 7.131 -11.868 -1.708 1.00 94.06 94 GLU A N 1
ATOM 698 C CA . GLU A 1 94 ? 6.747 -13.279 -1.817 1.00 94.06 94 GLU A CA 1
ATOM 699 C C . GLU A 1 94 ? 5.915 -13.540 -3.083 1.00 94.06 94 GLU A C 1
ATOM 701 O O . GLU A 1 94 ? 6.176 -14.482 -3.833 1.00 94.06 94 GLU A O 1
ATOM 706 N N . GLU A 1 95 ? 4.940 -12.676 -3.378 1.00 94.38 95 GLU A N 1
ATOM 707 C CA . GLU A 1 95 ? 4.119 -12.820 -4.581 1.00 94.38 95 GLU A CA 1
ATOM 708 C C . GLU A 1 95 ? 4.936 -12.580 -5.861 1.00 94.38 95 GLU A C 1
ATOM 710 O O . GLU A 1 95 ? 4.750 -13.277 -6.863 1.00 94.38 95 GLU A O 1
ATOM 715 N N . ALA A 1 96 ? 5.888 -11.641 -5.835 1.00 91.38 96 ALA A N 1
ATOM 716 C CA . ALA A 1 96 ? 6.810 -11.429 -6.946 1.00 91.38 96 ALA A CA 1
ATOM 717 C C . ALA A 1 96 ? 7.700 -12.659 -7.195 1.00 91.38 96 ALA A C 1
ATOM 719 O O . ALA A 1 96 ? 7.922 -13.033 -8.349 1.00 91.38 96 ALA A O 1
ATOM 720 N N . GLU A 1 97 ? 8.174 -13.321 -6.137 1.00 91.56 97 GLU A N 1
ATOM 721 C CA . GLU A 1 97 ? 8.930 -14.573 -6.236 1.00 91.56 97 GLU A CA 1
ATOM 722 C C . GLU A 1 97 ? 8.072 -15.706 -6.808 1.00 91.56 97 GLU A C 1
ATOM 724 O O . GLU A 1 97 ? 8.510 -16.386 -7.742 1.00 91.56 97 GLU A O 1
ATOM 729 N N . ARG A 1 98 ? 6.822 -15.859 -6.348 1.00 90.19 98 ARG A N 1
ATOM 730 C CA . ARG A 1 98 ? 5.867 -16.837 -6.904 1.00 90.19 98 ARG A CA 1
ATOM 731 C C . ARG A 1 98 ? 5.660 -16.654 -8.405 1.00 90.19 98 ARG A C 1
ATOM 733 O O . ARG A 1 98 ? 5.618 -17.638 -9.142 1.00 90.19 98 ARG A O 1
ATOM 740 N N . ARG A 1 99 ? 5.567 -15.406 -8.871 1.00 88.00 99 ARG A N 1
ATOM 741 C CA . ARG A 1 99 ? 5.365 -15.077 -10.295 1.00 88.00 99 ARG A CA 1
ATOM 742 C C . ARG A 1 99 ? 6.657 -14.901 -11.087 1.00 88.00 99 ARG A C 1
ATOM 744 O O . ARG A 1 99 ? 6.608 -14.590 -12.273 1.00 88.00 99 ARG A O 1
ATOM 751 N N . SER A 1 100 ? 7.822 -15.135 -10.486 1.00 86.44 100 SER A N 1
ATOM 752 C CA . SER A 1 100 ? 9.116 -14.962 -11.163 1.00 86.44 100 SER A CA 1
ATOM 753 C C . SER A 1 100 ? 9.280 -15.846 -12.407 1.00 86.44 100 SER A C 1
ATOM 755 O O . SER A 1 100 ? 9.987 -15.462 -13.339 1.00 86.44 100 SER A O 1
ATOM 757 N N . SER A 1 101 ? 8.598 -16.994 -12.433 1.00 86.25 101 SER A N 1
ATOM 758 C CA . SER A 1 101 ? 8.570 -17.946 -13.550 1.00 86.25 101 SER A CA 1
ATOM 759 C C . SER A 1 101 ? 7.385 -17.753 -14.505 1.00 86.25 101 SER A C 1
ATOM 761 O O . SER A 1 101 ? 7.211 -18.547 -15.430 1.00 86.25 101 SER A O 1
ATOM 763 N N . ASP A 1 102 ? 6.577 -16.706 -14.312 1.00 90.25 102 ASP A N 1
ATOM 764 C CA . ASP A 1 102 ? 5.433 -16.424 -15.172 1.00 90.25 102 ASP A CA 1
ATOM 765 C C . ASP A 1 102 ? 5.903 -16.105 -16.602 1.00 90.25 102 ASP A C 1
ATOM 767 O O . ASP A 1 102 ? 6.728 -15.214 -16.860 1.00 90.25 102 ASP A O 1
ATOM 771 N N . GLN A 1 103 ? 5.366 -16.859 -17.561 1.00 89.50 103 GLN A N 1
ATOM 772 C CA . GLN A 1 103 ? 5.678 -16.688 -18.971 1.00 89.50 103 GLN A CA 1
ATOM 773 C C . GLN A 1 103 ? 5.231 -15.311 -19.476 1.00 89.50 103 GLN A C 1
ATOM 775 O O . GLN A 1 103 ? 5.928 -14.716 -20.298 1.00 89.50 103 GLN A O 1
ATOM 780 N N . LEU A 1 104 ? 4.128 -14.766 -18.954 1.00 88.56 104 LEU A N 1
ATOM 781 C CA . LEU A 1 104 ? 3.650 -13.432 -19.317 1.00 88.56 104 LEU A CA 1
ATOM 782 C C . LEU A 1 104 ? 4.633 -12.349 -18.875 1.00 88.56 104 LEU A C 1
ATOM 784 O O . LEU A 1 104 ? 4.945 -11.446 -19.651 1.00 88.56 104 LEU A O 1
ATOM 788 N N . LEU A 1 105 ? 5.192 -12.477 -17.669 1.00 88.12 105 LEU A N 1
ATOM 789 C CA . LEU A 1 105 ? 6.217 -11.563 -17.168 1.00 88.12 105 LEU A CA 1
ATOM 790 C C . LEU A 1 105 ? 7.492 -11.629 -18.019 1.00 88.12 105 LEU A C 1
ATOM 792 O O . LEU A 1 105 ? 8.108 -10.600 -18.300 1.00 88.12 105 LEU A O 1
ATOM 796 N N . THR A 1 106 ? 7.870 -12.827 -18.466 1.00 89.94 106 THR A N 1
ATOM 797 C CA . THR A 1 106 ? 9.005 -13.029 -19.379 1.00 89.94 106 THR A CA 1
ATOM 798 C C . THR A 1 106 ? 8.772 -12.344 -20.730 1.00 89.94 106 THR A C 1
ATOM 800 O O . THR A 1 106 ? 9.643 -11.615 -21.205 1.00 89.94 106 THR A O 1
ATOM 803 N N . VAL A 1 107 ? 7.589 -12.523 -21.328 1.00 90.94 107 VAL A N 1
ATOM 804 C CA . VAL A 1 107 ? 7.210 -11.873 -22.596 1.00 90.94 107 VAL A CA 1
ATOM 805 C C . VAL A 1 107 ? 7.188 -10.354 -22.451 1.00 90.94 107 VAL A C 1
ATOM 807 O O . VAL A 1 107 ? 7.740 -9.656 -23.299 1.00 90.94 107 VAL A O 1
ATOM 810 N N . TYR A 1 108 ? 6.599 -9.837 -21.372 1.00 90.75 108 TYR A N 1
ATOM 811 C CA . TYR A 1 108 ? 6.578 -8.404 -21.095 1.00 90.75 108 TYR A CA 1
ATOM 812 C C . TYR A 1 108 ? 7.993 -7.827 -20.975 1.00 90.75 108 TYR A C 1
ATOM 814 O O . TYR A 1 108 ? 8.298 -6.828 -21.619 1.00 90.75 108 TYR A O 1
ATOM 822 N N . ARG A 1 109 ? 8.883 -8.473 -20.209 1.00 91.44 109 ARG A N 1
ATOM 823 C CA . ARG A 1 109 ? 10.282 -8.035 -20.074 1.00 91.44 109 ARG A CA 1
ATOM 824 C C . ARG A 1 109 ? 10.994 -8.001 -21.423 1.00 91.44 109 ARG A C 1
ATOM 826 O O . ARG A 1 109 ? 11.631 -7.004 -21.724 1.00 91.44 109 ARG A O 1
ATOM 833 N N . ALA A 1 110 ? 10.817 -9.025 -22.260 1.00 92.00 110 ALA A N 1
ATOM 834 C CA . ALA A 1 110 ? 11.396 -9.042 -23.602 1.00 92.00 110 ALA A CA 1
ATOM 835 C C . ALA A 1 110 ? 10.872 -7.898 -24.491 1.00 92.00 110 ALA A C 1
ATOM 837 O O . ALA A 1 110 ? 11.656 -7.284 -25.210 1.00 92.00 110 ALA A O 1
ATOM 838 N N . ARG A 1 111 ? 9.569 -7.581 -24.423 1.00 93.00 111 ARG A N 1
ATOM 839 C CA . ARG A 1 111 ? 8.989 -6.426 -25.133 1.00 93.00 111 ARG A CA 1
ATOM 840 C C . ARG A 1 111 ? 9.562 -5.110 -24.622 1.00 93.00 111 ARG A C 1
ATOM 842 O O . ARG A 1 111 ? 10.005 -4.301 -25.422 1.00 93.00 111 ARG A O 1
ATOM 849 N N . ARG A 1 112 ? 9.594 -4.923 -23.301 1.00 93.38 112 ARG A N 1
ATOM 850 C CA . ARG A 1 112 ? 10.123 -3.719 -22.653 1.00 93.38 112 ARG A CA 1
ATOM 851 C C . ARG A 1 112 ? 11.601 -3.500 -22.971 1.00 93.38 112 ARG A C 1
ATOM 853 O O . ARG A 1 112 ? 11.996 -2.382 -23.255 1.00 93.38 112 ARG A O 1
ATOM 860 N N . ASP A 1 113 ? 12.413 -4.550 -22.924 1.00 94.44 113 ASP A N 1
ATOM 861 C CA . ASP A 1 113 ? 13.857 -4.444 -23.151 1.00 94.44 113 ASP A CA 1
ATOM 862 C C . ASP A 1 113 ? 14.194 -4.206 -24.640 1.00 94.44 113 ASP A C 1
ATOM 864 O O . ASP A 1 113 ? 15.278 -3.719 -24.952 1.00 94.44 113 ASP A O 1
ATOM 868 N N . GLY A 1 114 ? 13.271 -4.531 -25.555 1.00 92.31 114 GLY A N 1
ATOM 869 C CA . GLY A 1 114 ? 13.366 -4.211 -26.984 1.00 92.31 114 GLY A CA 1
ATOM 870 C C . GLY A 1 114 ? 12.680 -2.902 -27.397 1.00 92.31 114 GLY A C 1
ATOM 871 O O . GLY A 1 114 ? 12.766 -2.530 -28.565 1.00 92.31 114 GLY A O 1
ATOM 872 N N . ALA A 1 115 ? 11.991 -2.230 -26.474 1.00 93.06 115 ALA A N 1
ATOM 873 C CA . ALA A 1 115 ? 11.253 -1.000 -26.725 1.00 93.06 115 ALA A CA 1
ATOM 874 C C . ALA A 1 115 ? 12.215 0.193 -26.867 1.00 93.06 115 ALA A C 1
ATOM 876 O O . ALA A 1 115 ? 13.162 0.340 -26.094 1.00 93.06 115 ALA A O 1
ATOM 877 N N . GLU A 1 116 ? 11.962 1.077 -27.833 1.00 93.88 116 GLU A N 1
ATOM 878 C CA . GLU A 1 116 ? 12.691 2.343 -27.940 1.00 93.88 116 GLU A CA 1
ATOM 879 C C . GLU A 1 116 ? 12.312 3.293 -26.792 1.00 93.88 116 GLU A C 1
ATOM 881 O O . GLU A 1 116 ? 11.198 3.235 -26.259 1.00 93.88 116 GLU A O 1
ATOM 886 N N . ASP A 1 117 ? 13.217 4.206 -26.434 1.00 92.31 117 ASP A N 1
ATOM 887 C CA . ASP A 1 117 ? 12.963 5.253 -25.436 1.00 92.31 117 ASP A CA 1
ATOM 888 C C . ASP A 1 117 ? 12.165 6.416 -26.053 1.00 92.31 117 ASP A C 1
ATOM 890 O O . ASP A 1 117 ? 12.639 7.543 -26.208 1.00 92.31 117 ASP A O 1
ATOM 894 N N . THR A 1 118 ? 10.948 6.106 -26.503 1.00 95.69 118 THR A N 1
ATOM 895 C CA . THR A 1 118 ? 10.009 7.057 -27.103 1.00 95.69 118 THR A CA 1
ATOM 896 C C . THR A 1 118 ? 8.634 6.924 -26.461 1.00 95.69 118 THR A C 1
ATOM 898 O O . THR A 1 118 ? 8.247 5.862 -25.977 1.00 95.69 118 THR A O 1
ATOM 901 N N . ILE A 1 119 ? 7.861 8.012 -26.475 1.00 91.88 119 ILE A N 1
ATOM 902 C CA . ILE A 1 119 ? 6.500 8.031 -25.917 1.00 91.88 119 ILE A CA 1
ATOM 903 C C . ILE A 1 119 ? 5.607 6.987 -26.604 1.00 91.88 119 ILE A C 1
ATOM 905 O O . ILE A 1 119 ? 4.832 6.313 -25.934 1.00 91.88 119 ILE A O 1
ATOM 909 N N . GLU A 1 120 ? 5.728 6.843 -27.925 1.00 94.06 120 GLU A N 1
ATOM 910 C CA . GLU A 1 120 ? 4.938 5.897 -28.723 1.00 94.06 120 GLU A CA 1
ATOM 911 C C . GLU A 1 120 ? 5.241 4.445 -28.335 1.00 94.06 120 GLU A C 1
ATOM 913 O O . GLU A 1 120 ? 4.331 3.678 -28.038 1.00 94.06 120 GLU A O 1
ATOM 918 N N . SER A 1 121 ? 6.522 4.112 -28.189 1.00 89.75 121 SER A N 1
ATOM 919 C CA . SER A 1 121 ? 6.983 2.800 -27.732 1.00 89.75 121 SER A CA 1
ATOM 920 C C . SER A 1 121 ? 6.519 2.475 -26.299 1.00 89.75 121 SER A C 1
ATOM 922 O O . SER A 1 121 ? 6.047 1.372 -26.022 1.00 89.75 121 SER A O 1
ATOM 924 N N . GLN A 1 122 ? 6.548 3.448 -25.379 1.00 90.81 122 GLN A N 1
ATOM 925 C CA . GLN A 1 122 ? 6.002 3.254 -24.026 1.00 90.81 122 GLN A CA 1
ATOM 926 C C . GLN A 1 122 ? 4.474 3.095 -24.024 1.00 90.81 122 GLN A C 1
ATOM 928 O O . GLN A 1 122 ? 3.931 2.349 -23.209 1.00 90.81 122 GLN A O 1
ATOM 933 N N . TRP A 1 123 ? 3.774 3.765 -24.942 1.00 92.38 123 TRP A N 1
ATOM 934 C CA . TRP A 1 123 ? 2.332 3.606 -25.117 1.00 92.38 123 TRP A CA 1
ATOM 935 C C . TRP A 1 123 ? 1.967 2.210 -25.641 1.00 92.38 123 TRP A C 1
ATOM 937 O O . TRP A 1 123 ? 0.981 1.629 -25.192 1.00 92.38 123 TRP A O 1
ATOM 947 N N . GLU A 1 124 ? 2.764 1.635 -26.544 1.00 91.88 124 GLU A N 1
ATOM 948 C CA . GLU A 1 124 ? 2.580 0.257 -27.026 1.00 91.88 124 GLU A CA 1
ATOM 949 C C . GLU A 1 124 ? 2.757 -0.793 -25.920 1.00 91.88 124 GLU A C 1
ATOM 951 O O . GLU A 1 124 ? 2.054 -1.801 -25.922 1.00 91.88 124 GLU A O 1
ATOM 956 N N . LEU A 1 125 ? 3.645 -0.560 -24.945 1.00 89.00 125 LEU A N 1
ATOM 957 C CA . LEU A 1 125 ? 3.814 -1.456 -23.791 1.00 89.00 125 LEU A CA 1
ATOM 958 C C . LEU A 1 125 ? 2.608 -1.465 -22.839 1.00 89.00 125 LEU A C 1
ATOM 960 O O . LEU A 1 125 ? 2.466 -2.411 -22.062 1.00 89.00 125 LEU A O 1
ATOM 964 N N . ALA A 1 126 ? 1.783 -0.416 -22.864 1.00 86.50 126 ALA A N 1
ATOM 965 C CA . ALA A 1 126 ? 0.636 -0.248 -21.974 1.00 86.50 126 ALA A CA 1
ATOM 966 C C . ALA A 1 126 ? -0.688 -0.797 -22.546 1.00 86.50 126 ALA A C 1
ATOM 968 O O . ALA A 1 126 ? -1.684 -0.817 -21.819 1.00 86.50 126 ALA A O 1
ATOM 969 N N . GLN A 1 127 ? -0.707 -1.205 -23.821 1.00 80.50 127 GLN A N 1
ATOM 970 C CA . G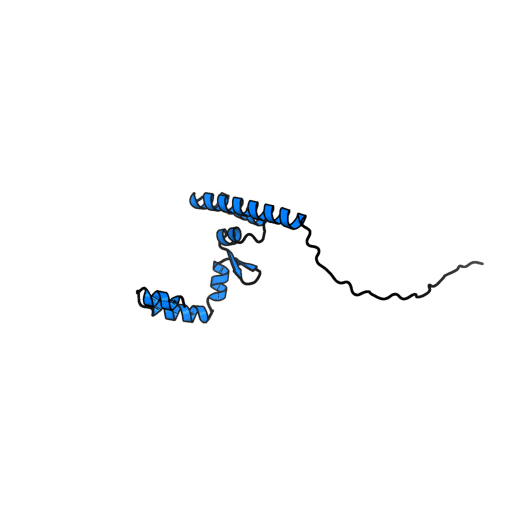LN A 1 127 ? -1.857 -1.821 -24.502 1.00 80.50 127 GLN A CA 1
ATOM 971 C C . GLN A 1 127 ? -1.881 -3.344 -24.331 1.00 80.50 127 GLN A C 1
ATOM 973 O O . GLN A 1 127 ? -3.001 -3.880 -24.180 1.00 80.50 127 GLN A O 1
#

Foldseek 3Di:
DDDDDDDDDDDDDDDDDDDDPDDPPDPVVVVQLVVLLVQLVVLQVQLVVCVVVVNNVSNLVSLVVSCVSPVVNVSSLVSVQWDDDPPDTHHVVVVCVVCVPPPVVVVLVVLVVPFDPDPVSVVVSVD

Sequence (127 aa):
MQVKFGSGRAWGVALAGVAALGVVVSASETRERRGETEQAEELVAEGLHFGLLGDSHQRDQRLEQALAADADCEAAHWAQGRVRSGDEWVGSVEEAERRSSDQLLTVYRARRDGAEDTIESQWELAQ

Radius of gyration: 29.06 Å; chains: 1; bounding box: 59×72×73 Å

pLDDT: mean 83.73, std 20.38, range [32.78, 98.75]